Protein AF-A0A1X1Q5C9-F1 (afdb_monomer)

pLDDT: mean 75.37, std 7.66, range [54.28, 86.38]

Mean predicted aligned error: 10.37 Å

Solvent-accessible surface area (backbone atoms only — not comparable to full-atom values): 5080 Å² total; per-residue (Å²): 112,51,77,43,76,43,96,85,74,44,52,33,42,41,36,68,73,30,72,49,75,50,80,61,56,74,76,86,79,92,81,64,104,57,96,76,86,76,76,67,50,76,49,71,45,76,37,66,36,90,88,77,67,48,26,68,50,75,49,29,73,86,62,88,61,50,74,66,58,62,72,40,56,83,73,63,133

Radius of gyration: 18.43 Å; Cα contacts (8 Å, |Δi|>4): 101; chains: 1; bounding box: 39×19×53 Å

Foldseek 3Di:
DDWDQDPVRWIKDKDFPDKDKDDWDDDDDPDDPDDDDDDTDIDIDQDADPPPRDGMDMDTPVPPDDVVCVVCVVVDD

Structure (mmCIF, N/CA/C/O backbone):
data_AF-A0A1X1Q5C9-F1
#
_entry.id   AF-A0A1X1Q5C9-F1
#
loop_
_atom_site.group_PDB
_atom_site.id
_atom_site.type_symbol
_atom_site.label_atom_id
_atom_site.label_alt_id
_atom_site.label_comp_id
_atom_site.label_asym_id
_atom_site.label_entity_id
_atom_site.label_seq_id
_atom_site.pdbx_PDB_ins_code
_atom_site.Cartn_x
_atom_site.Cartn_y
_atom_site.Cartn_z
_atom_site.occupancy
_atom_site.B_iso_or_equiv
_atom_site.auth_seq_id
_atom_site.auth_comp_id
_atom_site.auth_asym_id
_atom_site.auth_atom_id
_atom_site.pdbx_PDB_model_num
ATOM 1 N N . MET A 1 1 ? -0.898 2.985 -0.851 1.00 76.88 1 MET A N 1
ATOM 2 C CA . MET A 1 1 ? 0.372 3.161 -1.586 1.00 76.88 1 MET A CA 1
ATOM 3 C C . MET A 1 1 ? 1.432 3.489 -0.559 1.00 76.88 1 MET A C 1
ATOM 5 O O . MET A 1 1 ? 1.113 4.245 0.347 1.00 76.88 1 MET A O 1
ATOM 9 N N . PHE A 1 2 ? 2.605 2.866 -0.620 1.00 79.88 2 PHE A N 1
ATOM 10 C CA . PHE A 1 2 ? 3.633 3.044 0.405 1.00 79.88 2 PHE A CA 1
ATOM 11 C C . PHE A 1 2 ? 5.041 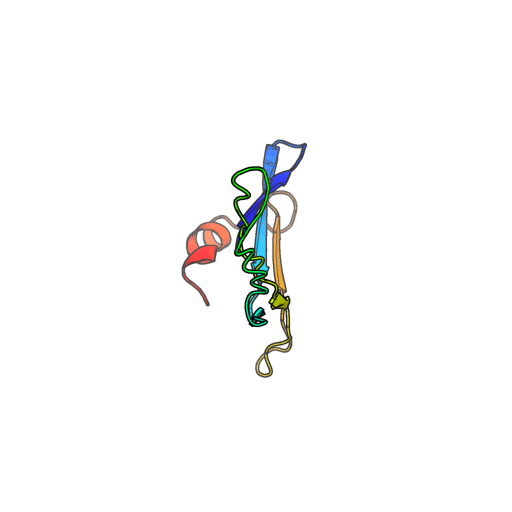2.822 -0.150 1.00 79.88 2 PHE A C 1
ATOM 13 O O . PHE A 1 2 ? 5.223 2.156 -1.173 1.00 79.88 2 PHE A O 1
ATOM 20 N N . GLU A 1 3 ? 6.020 3.363 0.566 1.00 82.50 3 GLU A N 1
ATOM 21 C CA . GLU A 1 3 ? 7.445 3.131 0.353 1.00 82.50 3 GLU A CA 1
ATOM 22 C C . GLU A 1 3 ? 7.969 2.177 1.425 1.00 82.50 3 GLU A C 1
ATOM 24 O O . GLU A 1 3 ? 7.594 2.265 2.594 1.00 82.50 3 GLU A O 1
ATOM 29 N N . CYS A 1 4 ? 8.843 1.258 1.032 1.00 79.69 4 CYS A N 1
ATOM 30 C CA . CYS A 1 4 ? 9.560 0.385 1.946 1.00 79.69 4 CYS A CA 1
ATOM 31 C C . CYS A 1 4 ? 11.059 0.557 1.728 1.00 79.69 4 CYS A C 1
ATOM 33 O O . CYS A 1 4 ? 11.560 0.355 0.619 1.00 79.69 4 CYS A O 1
ATOM 35 N N . THR A 1 5 ? 11.779 0.911 2.790 1.00 83.44 5 THR A N 1
ATOM 36 C CA . THR A 1 5 ? 13.240 0.939 2.770 1.00 83.44 5 THR A CA 1
ATOM 37 C C . THR A 1 5 ? 13.754 -0.485 2.906 1.00 83.44 5 THR A C 1
ATOM 39 O O . THR A 1 5 ? 13.502 -1.170 3.900 1.00 83.44 5 THR A O 1
ATOM 42 N N . LYS A 1 6 ? 14.476 -0.953 1.895 1.00 79.94 6 LYS A N 1
ATOM 43 C CA . LYS A 1 6 ? 15.144 -2.250 1.929 1.00 79.94 6 LYS A CA 1
ATOM 44 C C . LYS A 1 6 ? 16.367 -2.202 2.844 1.00 79.94 6 LYS A C 1
ATOM 46 O O . LYS A 1 6 ? 16.933 -1.149 3.125 1.00 79.94 6 LYS A O 1
ATOM 51 N N . ARG A 1 7 ? 16.866 -3.385 3.212 1.00 79.69 7 ARG A N 1
ATOM 52 C CA . ARG A 1 7 ? 18.111 -3.544 3.984 1.00 79.69 7 ARG A CA 1
ATOM 53 C C . ARG A 1 7 ? 19.342 -2.918 3.306 1.00 79.69 7 ARG A C 1
ATOM 55 O O . ARG A 1 7 ? 20.293 -2.581 3.997 1.00 79.69 7 ARG A O 1
ATOM 62 N N . ASN A 1 8 ? 19.323 -2.752 1.981 1.00 79.38 8 ASN A N 1
ATOM 63 C CA . ASN A 1 8 ? 20.388 -2.102 1.209 1.00 79.38 8 ASN A CA 1
ATOM 64 C C . ASN A 1 8 ? 20.262 -0.564 1.148 1.00 79.38 8 ASN A C 1
ATOM 66 O O . ASN A 1 8 ? 20.978 0.067 0.379 1.00 79.38 8 ASN A O 1
ATOM 70 N N . GLY A 1 9 ? 19.350 0.041 1.918 1.00 77.31 9 GLY A N 1
ATOM 71 C CA . GLY A 1 9 ? 19.127 1.490 1.948 1.00 77.31 9 GLY A CA 1
ATOM 72 C C . GLY A 1 9 ? 18.317 2.036 0.769 1.00 77.31 9 GLY A C 1
ATOM 73 O O . GLY A 1 9 ? 17.892 3.185 0.821 1.00 77.31 9 GLY A O 1
ATOM 74 N N . LYS A 1 10 ? 18.055 1.219 -0.260 1.00 79.88 10 LYS A N 1
ATOM 75 C CA . LYS A 1 10 ? 17.239 1.599 -1.418 1.00 79.88 10 LYS A CA 1
ATOM 76 C C . LYS A 1 10 ? 15.748 1.520 -1.112 1.00 79.88 10 LYS A C 1
ATOM 78 O O . LYS A 1 10 ? 15.309 0.708 -0.288 1.00 79.88 10 LYS A O 1
ATOM 83 N N . LYS A 1 11 ? 14.955 2.320 -1.817 1.00 81.75 11 LYS A N 1
ATOM 84 C CA . LYS A 1 11 ? 13.499 2.330 -1.680 1.00 81.75 11 LYS A CA 1
ATOM 85 C C . LYS A 1 11 ? 12.831 1.377 -2.663 1.00 81.75 11 LYS A C 1
ATOM 87 O O . LYS A 1 11 ? 13.219 1.234 -3.822 1.00 81.75 11 LYS A O 1
ATOM 92 N N . ARG A 1 12 ? 11.774 0.731 -2.180 1.00 82.44 12 ARG A N 1
ATOM 93 C CA . ARG A 1 12 ? 10.793 0.027 -2.999 1.00 82.44 12 ARG A CA 1
ATOM 94 C C . ARG A 1 12 ? 9.456 0.731 -2.880 1.00 82.44 12 ARG A C 1
ATOM 96 O O . ARG A 1 12 ? 8.946 0.937 -1.781 1.00 82.44 12 ARG A O 1
ATOM 103 N N . PHE A 1 13 ? 8.880 1.032 -4.026 1.00 81.06 13 PHE A N 1
ATOM 104 C CA . PHE A 1 13 ? 7.608 1.707 -4.149 1.00 81.06 13 PHE A CA 1
ATOM 105 C C . PHE A 1 13 ? 6.517 0.678 -4.442 1.00 81.06 13 PHE A C 1
ATOM 107 O O . PHE A 1 13 ? 6.595 -0.053 -5.429 1.00 81.06 13 PHE A O 1
ATOM 114 N N . CYS A 1 14 ? 5.496 0.613 -3.588 1.00 81.31 14 CYS A N 1
ATOM 115 C CA . CYS A 1 14 ? 4.423 -0.377 -3.661 1.00 81.31 14 CYS A CA 1
ATOM 116 C C . CYS A 1 14 ? 3.062 0.319 -3.786 1.00 81.31 14 CYS A C 1
ATOM 118 O O . CYS A 1 14 ? 2.678 1.149 -2.952 1.00 81.31 14 CYS A O 1
ATOM 120 N N . LYS A 1 15 ? 2.288 -0.037 -4.813 1.00 81.56 15 LYS A N 1
ATOM 121 C CA . LYS A 1 15 ? 0.986 0.577 -5.087 1.00 81.56 15 LYS A CA 1
ATOM 122 C C . LYS A 1 15 ? -0.089 -0.466 -5.351 1.00 81.56 15 LYS A C 1
ATOM 124 O O . LYS A 1 15 ? -0.025 -1.207 -6.325 1.00 81.56 15 LYS A O 1
ATOM 129 N N . PHE A 1 16 ? -1.118 -0.472 -4.507 1.00 82.19 16 PHE A N 1
ATOM 130 C CA . PHE A 1 16 ? -2.360 -1.196 -4.767 1.00 82.19 16 PHE A CA 1
ATOM 131 C C . PHE A 1 16 ? -3.287 -0.317 -5.601 1.00 82.19 16 PHE A C 1
ATOM 133 O O . PHE A 1 16 ? -3.578 0.815 -5.219 1.00 82.19 16 PHE A O 1
ATOM 140 N N . LEU A 1 17 ? -3.719 -0.840 -6.742 1.00 81.94 17 LEU A N 1
ATOM 141 C CA . LEU A 1 17 ? -4.480 -0.106 -7.751 1.00 81.94 17 LEU A CA 1
ATOM 142 C C . LEU A 1 17 ? -5.992 -0.144 -7.516 1.00 81.94 17 LEU A C 1
ATOM 144 O O . LEU A 1 17 ? -6.706 0.754 -7.965 1.00 81.94 17 LEU A O 1
ATOM 148 N N . LYS A 1 18 ? -6.479 -1.194 -6.852 1.00 82.44 18 LYS A N 1
ATOM 149 C CA . LYS A 1 18 ? -7.866 -1.338 -6.418 1.00 82.44 18 LYS A CA 1
ATOM 150 C C . LYS A 1 18 ? -7.899 -2.185 -5.153 1.00 82.44 18 LYS A C 1
ATOM 152 O O . LYS A 1 18 ? -7.330 -3.276 -5.101 1.00 82.44 18 LYS A O 1
ATOM 157 N N . VAL A 1 19 ? -8.561 -1.665 -4.130 1.00 83.44 19 VAL A N 1
ATOM 158 C CA . VAL A 1 19 ? -8.710 -2.319 -2.830 1.00 83.44 19 VAL A CA 1
ATOM 159 C C . VAL A 1 19 ? -10.182 -2.356 -2.457 1.00 83.44 19 VAL A C 1
ATOM 161 O O . VAL A 1 19 ? -10.920 -1.407 -2.712 1.00 83.44 19 VAL A O 1
ATOM 164 N N . GLN A 1 20 ? -10.605 -3.471 -1.883 1.00 84.31 20 GLN A N 1
ATOM 165 C CA . GLN A 1 20 ? -11.917 -3.633 -1.284 1.00 84.31 20 GLN A CA 1
ATOM 166 C C . GLN A 1 20 ? -11.732 -3.646 0.229 1.00 84.31 20 GLN A C 1
ATOM 168 O O . GLN A 1 20 ? -11.078 -4.543 0.765 1.00 84.31 20 GLN A O 1
ATOM 173 N N . PHE A 1 21 ? -12.262 -2.627 0.897 1.00 85.38 21 PHE A N 1
ATOM 174 C CA . PHE A 1 21 ? -12.245 -2.537 2.351 1.00 85.38 21 PHE A CA 1
ATOM 175 C C . PHE A 1 21 ? -13.352 -3.401 2.943 1.00 85.38 21 PHE A C 1
ATOM 177 O O . PHE A 1 21 ? -14.438 -3.515 2.372 1.00 85.38 21 PHE A O 1
ATOM 184 N N . GLN A 1 22 ? -13.051 -4.006 4.082 1.00 86.38 22 GLN A N 1
ATOM 185 C CA . GLN A 1 22 ? -14.036 -4.615 4.956 1.00 86.38 22 GLN A CA 1
ATOM 186 C C . GLN A 1 22 ? -14.409 -3.611 6.047 1.00 86.38 22 GLN A C 1
ATOM 188 O O . GLN A 1 22 ? -13.602 -2.746 6.398 1.00 86.38 22 GLN A O 1
ATOM 193 N N . GLU A 1 23 ? -15.628 -3.721 6.569 1.00 82.31 23 GLU A N 1
ATOM 194 C CA . GLU A 1 23 ? -16.051 -2.920 7.713 1.00 82.31 23 GLU A CA 1
ATOM 195 C C . GLU A 1 23 ? -15.087 -3.119 8.898 1.00 82.31 23 GLU A C 1
ATOM 197 O O . GLU A 1 23 ? -14.627 -4.246 9.125 1.00 82.31 23 GLU A O 1
ATOM 202 N N . PRO A 1 24 ? -14.741 -2.041 9.625 1.00 80.25 24 PRO A N 1
ATOM 203 C CA . PRO A 1 24 ? -13.883 -2.136 10.796 1.00 80.25 24 PRO A CA 1
ATOM 204 C C . PRO A 1 24 ? -14.502 -3.057 11.846 1.00 80.25 24 PRO A C 1
ATOM 206 O O . PRO A 1 24 ? -15.684 -2.944 12.167 1.00 80.25 24 PRO A O 1
ATOM 209 N N . GLU A 1 25 ? -13.696 -3.947 12.417 1.00 75.12 25 GLU A N 1
ATOM 210 C CA . GLU A 1 25 ? -14.144 -4.751 13.550 1.00 75.12 25 GL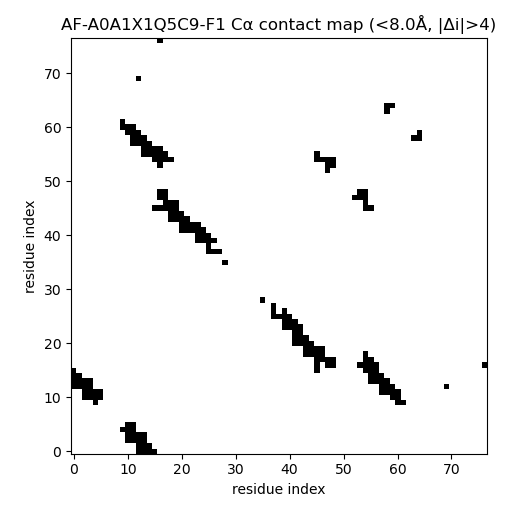U A CA 1
ATOM 211 C C . GLU A 1 25 ? -13.967 -3.935 14.835 1.00 75.12 25 GLU A C 1
ATOM 213 O O . GLU A 1 25 ? -12.845 -3.703 15.298 1.00 75.12 25 GLU A O 1
ATOM 218 N N . GLU A 1 26 ? -15.083 -3.491 15.411 1.00 73.06 26 GLU A N 1
ATOM 219 C CA . GLU A 1 26 ? -15.122 -2.833 16.713 1.00 73.06 26 GLU A CA 1
ATOM 220 C C . GLU A 1 26 ? -15.673 -3.790 17.768 1.00 73.06 26 GLU A C 1
ATOM 222 O O . GLU A 1 26 ? -16.796 -4.284 17.677 1.00 73.06 26 GLU A O 1
ATOM 227 N N . LYS A 1 27 ? -14.871 -4.043 18.804 1.00 72.38 27 LYS A N 1
ATOM 228 C CA . LYS A 1 27 ? -15.285 -4.800 19.991 1.00 72.38 27 LYS A CA 1
ATOM 229 C C . LYS A 1 27 ? -15.441 -3.834 21.163 1.00 72.38 27 LYS A C 1
ATOM 231 O O . LYS A 1 27 ? -14.497 -3.694 21.936 1.00 72.38 27 LYS A O 1
ATOM 236 N N . PRO A 1 28 ? -16.569 -3.121 21.310 1.00 67.19 28 PRO A N 1
ATOM 237 C CA . PRO A 1 28 ? -16.763 -2.231 22.449 1.00 67.19 28 PRO A CA 1
ATOM 238 C C . PRO A 1 28 ? -16.817 -3.045 23.752 1.00 67.19 28 PRO A C 1
ATOM 240 O O . PRO A 1 28 ? -17.633 -3.953 23.895 1.00 67.19 28 PRO A O 1
ATOM 243 N N . GLN A 1 29 ? -15.946 -2.727 24.715 1.00 71.69 29 GLN A N 1
ATOM 244 C CA . GLN A 1 29 ? -16.012 -3.262 26.079 1.00 71.69 29 GLN A CA 1
ATOM 245 C C . GLN A 1 29 ? -16.603 -2.203 27.008 1.00 71.69 29 GLN A C 1
ATOM 247 O O . GLN A 1 29 ? -16.093 -1.090 27.090 1.00 71.69 29 GLN A O 1
ATOM 252 N N . THR A 1 30 ? -17.679 -2.547 27.716 1.00 67.00 30 THR A N 1
ATOM 253 C CA . THR A 1 30 ? -18.417 -1.595 28.562 1.00 67.00 30 THR A CA 1
ATOM 254 C C . THR A 1 30 ? -18.046 -1.657 30.042 1.00 67.00 30 THR A C 1
ATOM 256 O O . THR A 1 30 ? -18.366 -0.716 30.763 1.00 67.00 30 THR A O 1
ATOM 259 N N . LYS A 1 31 ? -17.337 -2.701 30.504 1.00 63.25 31 LYS A N 1
ATOM 260 C CA . LYS A 1 31 ? -16.725 -2.784 31.844 1.00 63.25 31 LYS A CA 1
ATOM 261 C C . LYS A 1 31 ? -15.539 -3.753 31.843 1.00 63.25 31 LYS A C 1
ATOM 263 O O . LYS A 1 31 ? -15.723 -4.938 31.589 1.00 63.25 31 LYS A O 1
ATOM 268 N N . ALA A 1 32 ? -14.352 -3.257 32.172 1.00 63.75 32 ALA A N 1
ATOM 269 C CA . ALA A 1 32 ? -13.171 -4.056 32.492 1.00 63.75 32 ALA A CA 1
ATOM 270 C C . ALA A 1 32 ? -12.537 -3.488 33.775 1.00 63.75 32 ALA A C 1
ATOM 272 O O . ALA A 1 32 ? -12.683 -2.296 34.043 1.00 63.75 32 ALA A O 1
ATOM 273 N N . GLU A 1 33 ? -11.858 -4.321 34.575 1.00 71.19 33 GLU A N 1
ATOM 274 C CA . GLU A 1 33 ? -11.159 -3.889 35.807 1.00 71.19 33 GLU A CA 1
ATOM 275 C C . GLU A 1 33 ? -10.093 -2.808 35.548 1.00 71.19 33 GLU A C 1
ATOM 277 O O . GLU A 1 33 ? -9.709 -2.088 36.464 1.00 71.19 33 GLU A O 1
ATOM 282 N N . ASN A 1 34 ? -9.645 -2.667 34.297 1.00 71.44 34 ASN A N 1
ATOM 283 C CA . ASN A 1 34 ? -8.724 -1.638 33.828 1.00 71.44 34 ASN A CA 1
ATOM 284 C C . ASN A 1 34 ? -9.228 -0.999 32.527 1.00 71.44 34 ASN A C 1
ATOM 286 O O . ASN A 1 34 ? -9.952 -1.628 31.754 1.00 71.44 34 ASN A O 1
ATOM 290 N N . ILE A 1 35 ? -8.809 0.242 32.259 1.00 71.50 35 ILE A N 1
ATOM 291 C CA . ILE A 1 35 ? -9.106 0.935 30.998 1.00 71.50 35 ILE A CA 1
ATOM 292 C C . ILE A 1 35 ? -8.389 0.200 29.856 1.00 71.50 35 ILE A C 1
ATOM 294 O O . ILE A 1 35 ? -7.162 0.216 29.780 1.00 71.50 35 ILE A O 1
ATOM 298 N N . SER A 1 36 ? -9.156 -0.437 28.968 1.00 70.75 36 SER A N 1
ATOM 299 C CA . SER A 1 36 ? -8.650 -1.051 27.737 1.00 70.75 36 SER A CA 1
ATOM 300 C C . SER A 1 36 ? -8.946 -0.143 26.548 1.00 70.75 36 SER A C 1
ATOM 302 O O . SER A 1 36 ? -10.099 0.214 26.305 1.00 70.75 36 SER A O 1
ATOM 304 N N . TYR A 1 37 ? -7.911 0.216 25.791 1.00 73.75 37 TYR A N 1
ATOM 305 C CA . TYR A 1 37 ? -8.059 0.939 24.532 1.00 73.75 37 TYR A CA 1
ATOM 306 C C . TYR A 1 37 ? -8.200 -0.074 23.398 1.00 73.75 37 TYR A C 1
ATOM 308 O O . TYR A 1 37 ? -7.229 -0.726 23.017 1.00 73.75 37 TYR A O 1
ATOM 316 N N . ASN A 1 38 ? -9.410 -0.211 22.859 1.00 71.06 38 ASN A N 1
ATOM 317 C CA . ASN A 1 38 ? -9.639 -1.061 21.698 1.00 71.06 38 ASN A CA 1
ATOM 318 C C . ASN A 1 38 ? -9.411 -0.243 20.429 1.00 71.06 38 ASN A C 1
ATOM 320 O O . ASN A 1 38 ? -10.236 0.590 20.060 1.00 71.06 38 ASN A O 1
ATOM 324 N N . THR A 1 39 ? -8.276 -0.477 19.773 1.00 78.38 39 THR A N 1
ATOM 325 C CA . THR A 1 39 ? -7.988 0.118 18.468 1.00 78.38 39 THR A CA 1
ATOM 326 C C . THR A 1 39 ? -8.764 -0.654 17.399 1.00 78.38 39 THR A C 1
ATOM 328 O O . THR A 1 39 ? -8.514 -1.853 17.235 1.00 78.38 39 THR A O 1
ATOM 331 N N . PRO A 1 40 ? -9.700 -0.017 16.671 1.00 76.31 40 PRO A N 1
ATOM 332 C CA . PRO A 1 40 ? -10.421 -0.681 15.594 1.00 76.31 40 PRO A CA 1
ATOM 333 C C . PRO A 1 40 ? -9.437 -1.179 14.536 1.00 76.31 40 PRO A C 1
ATOM 335 O O . PRO A 1 40 ? -8.511 -0.469 14.138 1.00 76.31 40 PRO A O 1
ATOM 338 N N . THR A 1 41 ? -9.635 -2.414 14.081 1.00 81.12 41 THR A N 1
ATOM 339 C CA . THR A 1 41 ? -8.811 -2.994 13.017 1.00 81.12 41 THR A CA 1
ATOM 340 C C . THR A 1 41 ? -9.539 -2.851 11.688 1.00 81.12 41 THR A C 1
ATOM 342 O O . THR A 1 41 ? -10.640 -3.373 11.517 1.00 81.12 41 THR A O 1
ATOM 345 N N . LEU A 1 42 ? -8.913 -2.157 10.735 1.00 83.06 42 LEU A N 1
ATOM 346 C CA . LEU A 1 42 ? -9.401 -2.045 9.363 1.00 83.06 42 LEU A CA 1
ATOM 347 C C . LEU A 1 42 ? -8.680 -3.067 8.481 1.00 83.06 42 LEU A C 1
ATOM 349 O O . LEU A 1 42 ? -7.455 -3.038 8.364 1.00 83.06 42 LEU A O 1
ATOM 353 N N . SER A 1 43 ? -9.448 -3.940 7.832 1.00 84.31 43 SER A N 1
ATOM 354 C CA . SER A 1 43 ? -8.927 -4.947 6.902 1.00 84.31 43 SER A CA 1
ATOM 355 C C . SER A 1 43 ? -9.311 -4.605 5.463 1.00 84.31 43 SER A C 1
ATOM 357 O O . SER A 1 43 ? -10.398 -4.091 5.201 1.00 84.31 43 SER A O 1
ATOM 359 N N . ALA A 1 44 ? -8.430 -4.894 4.505 1.00 83.12 44 ALA A N 1
ATOM 360 C CA . ALA A 1 44 ? -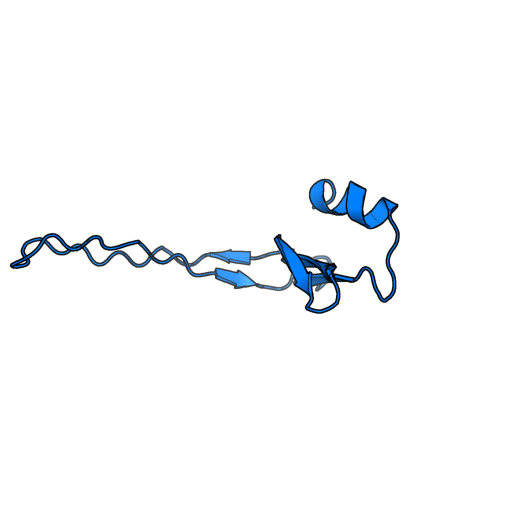8.699 -4.684 3.084 1.00 83.12 44 ALA A CA 1
ATOM 361 C C . ALA A 1 44 ? -8.044 -5.766 2.221 1.00 83.12 44 ALA A C 1
ATOM 363 O O . ALA A 1 44 ? -6.965 -6.266 2.542 1.00 83.12 44 ALA A O 1
ATOM 364 N N . LYS A 1 45 ? -8.674 -6.089 1.087 1.00 84.62 45 LYS A N 1
ATOM 365 C CA . LYS A 1 45 ? -8.151 -7.023 0.083 1.00 84.62 45 LYS A CA 1
ATOM 366 C C . LYS A 1 45 ? -7.855 -6.291 -1.222 1.00 84.62 45 LYS A C 1
ATOM 368 O O . LYS A 1 45 ? -8.712 -5.588 -1.754 1.00 84.62 45 LYS A O 1
ATOM 373 N N . ALA A 1 46 ? -6.654 -6.481 -1.765 1.00 80.94 46 ALA A N 1
ATOM 374 C CA . ALA A 1 46 ? -6.333 -6.020 -3.112 1.00 80.94 46 ALA A CA 1
ATOM 375 C C . ALA A 1 46 ? -7.074 -6.882 -4.147 1.00 80.94 46 ALA A C 1
ATOM 377 O O . ALA A 1 46 ? -7.007 -8.112 -4.102 1.00 80.94 46 ALA A O 1
ATOM 378 N N . ILE A 1 47 ? -7.782 -6.237 -5.071 1.00 84.38 47 ILE A N 1
ATOM 379 C CA . ILE A 1 47 ? -8.565 -6.896 -6.123 1.00 84.38 47 ILE A CA 1
ATOM 380 C C . ILE A 1 47 ? -8.137 -6.383 -7.496 1.00 84.38 47 ILE A C 1
ATOM 382 O O . ILE A 1 47 ? -7.600 -5.285 -7.624 1.00 84.38 47 ILE A O 1
ATOM 386 N N . TYR A 1 48 ? -8.363 -7.177 -8.537 1.00 83.50 48 TYR A N 1
ATOM 387 C CA . TYR A 1 48 ? -8.043 -6.771 -9.902 1.00 83.50 48 TYR A CA 1
ATOM 388 C C . TYR A 1 48 ? -8.989 -5.667 -10.385 1.00 83.50 48 TYR A C 1
ATOM 390 O O . TYR A 1 48 ? -10.202 -5.698 -10.137 1.00 83.50 48 TYR A O 1
ATOM 398 N N . ARG A 1 49 ? -8.442 -4.676 -11.094 1.00 77.62 49 ARG A N 1
ATOM 399 C CA . ARG A 1 49 ? -9.263 -3.793 -11.923 1.00 77.62 49 ARG A CA 1
ATOM 400 C C . ARG A 1 49 ? -9.786 -4.573 -13.119 1.00 77.62 49 ARG A C 1
ATOM 402 O O . ARG A 1 49 ? -9.070 -5.354 -13.731 1.00 77.62 49 ARG A O 1
ATOM 409 N N . THR A 1 50 ? -11.032 -4.307 -13.479 1.00 77.56 50 THR A N 1
ATOM 410 C CA . THR A 1 50 ? -11.678 -4.893 -14.658 1.00 77.56 50 THR A CA 1
ATOM 411 C C . THR A 1 50 ? -11.170 -4.296 -15.972 1.00 77.56 50 THR A C 1
ATOM 413 O O . THR A 1 50 ? -11.370 -4.908 -17.010 1.00 77.56 50 THR A O 1
AT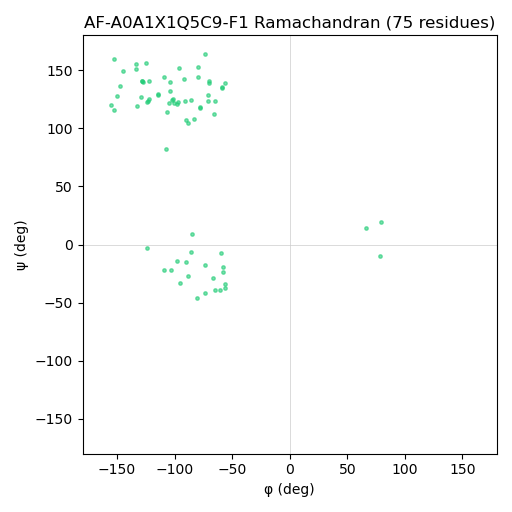OM 416 N N . ALA A 1 51 ? -10.522 -3.126 -15.936 1.00 78.19 51 ALA A N 1
ATOM 417 C CA . ALA A 1 51 ? -10.035 -2.428 -17.127 1.00 78.19 51 ALA A CA 1
ATOM 418 C C . ALA A 1 51 ? -8.699 -2.978 -17.657 1.00 78.19 51 ALA A C 1
ATOM 420 O O . ALA A 1 51 ? -8.560 -3.185 -18.855 1.00 78.19 51 ALA A O 1
ATOM 421 N N . ASP A 1 52 ? -7.723 -3.206 -16.776 1.00 78.38 52 ASP A N 1
ATOM 422 C CA . ASP A 1 52 ? -6.351 -3.592 -17.140 1.00 78.38 52 ASP A CA 1
ATOM 423 C C . ASP A 1 52 ? -5.899 -4.908 -16.484 1.00 78.38 52 ASP A C 1
ATOM 425 O O . ASP A 1 52 ? -4.795 -5.381 -16.741 1.00 78.38 52 ASP A O 1
ATOM 429 N N . GLY A 1 53 ? -6.733 -5.523 -15.638 1.00 76.44 53 GLY A N 1
ATOM 430 C CA . GLY A 1 53 ? -6.391 -6.766 -14.948 1.00 76.44 53 GLY A CA 1
ATOM 431 C C . GLY A 1 53 ? -5.255 -6.613 -13.935 1.00 76.44 53 GLY A C 1
ATOM 432 O O . GLY A 1 53 ? -4.711 -7.619 -13.487 1.00 76.44 53 GLY A O 1
ATOM 433 N N . VAL A 1 54 ? -4.886 -5.386 -13.546 1.00 78.06 54 VAL A N 1
ATOM 434 C CA . VAL A 1 54 ? -3.791 -5.138 -12.602 1.00 78.06 54 VAL A CA 1
ATOM 435 C C . VAL A 1 54 ? -4.359 -4.763 -11.233 1.00 78.06 54 VAL A C 1
ATOM 437 O O . VAL A 1 54 ? -5.255 -3.928 -11.101 1.00 78.06 54 VAL A O 1
ATOM 440 N N . SER A 1 55 ? -3.845 -5.397 -10.180 1.00 76.50 55 SER A N 1
ATOM 441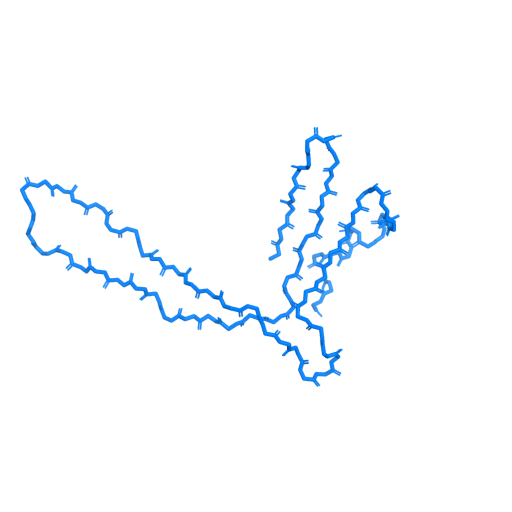 C CA . SER A 1 55 ? -4.194 -5.103 -8.780 1.00 76.50 55 SER A CA 1
ATOM 442 C C . SER A 1 55 ? -3.056 -4.413 -8.022 1.00 76.50 55 SER A C 1
ATOM 444 O O . SER A 1 55 ? -3.296 -3.720 -7.030 1.00 76.50 55 SER A O 1
ATOM 446 N N . TYR A 1 56 ? -1.821 -4.571 -8.501 1.00 80.38 56 TYR A N 1
ATOM 447 C CA . TYR A 1 56 ? -0.610 -4.166 -7.805 1.00 80.38 56 TYR A CA 1
ATOM 448 C C . TYR A 1 5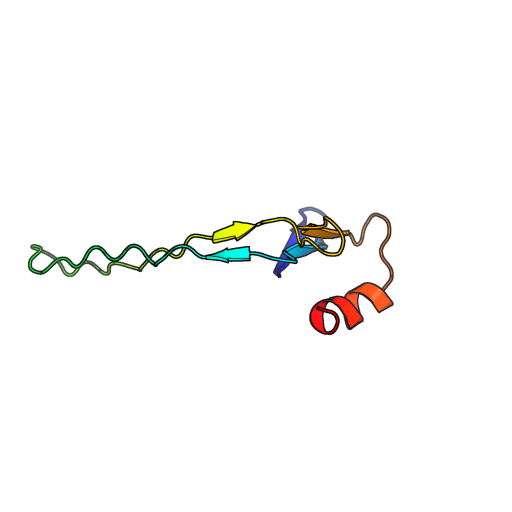6 ? 0.482 -3.727 -8.785 1.00 80.38 56 TYR A C 1
ATOM 450 O O . TYR A 1 56 ? 0.719 -4.387 -9.795 1.00 80.38 56 TYR A O 1
ATOM 458 N N . ARG A 1 57 ? 1.162 -2.625 -8.465 1.00 79.00 57 ARG A N 1
ATOM 459 C CA . ARG A 1 57 ? 2.389 -2.175 -9.129 1.00 79.00 57 ARG A CA 1
ATOM 460 C C . ARG A 1 57 ? 3.504 -2.052 -8.104 1.00 79.00 57 ARG A C 1
ATOM 462 O O . ARG A 1 57 ? 3.285 -1.573 -6.990 1.00 79.00 57 ARG A O 1
ATOM 469 N N . GLN A 1 58 ? 4.698 -2.448 -8.519 1.00 79.12 58 GLN A N 1
ATOM 470 C CA . GLN A 1 58 ? 5.923 -2.234 -7.766 1.00 79.12 58 GLN A CA 1
ATOM 471 C C . GLN A 1 58 ? 6.971 -1.584 -8.660 1.00 79.12 58 GLN A C 1
ATOM 473 O O . GLN A 1 58 ? 7.090 -1.954 -9.826 1.00 79.12 58 GLN A O 1
ATOM 478 N N . ALA A 1 59 ? 7.724 -0.648 -8.100 1.00 76.62 59 ALA A N 1
ATOM 479 C CA . ALA A 1 59 ? 8.921 -0.093 -8.713 1.00 76.62 59 ALA A CA 1
ATOM 480 C C . ALA A 1 59 ? 10.071 -0.184 -7.707 1.00 76.62 59 ALA A C 1
ATOM 482 O O . ALA A 1 59 ? 9.879 -0.016 -6.498 1.00 76.62 59 ALA A O 1
ATOM 483 N N . ASP A 1 60 ? 11.256 -0.515 -8.202 1.00 73.44 60 ASP A N 1
ATOM 484 C CA . ASP A 1 60 ? 12.420 -0.797 -7.378 1.00 73.44 60 ASP A CA 1
ATOM 485 C C . ASP A 1 60 ? 13.608 0.026 -7.868 1.00 73.44 60 ASP A C 1
ATOM 487 O O . ASP A 1 60 ? 13.962 -0.058 -9.041 1.00 73.44 60 ASP A O 1
ATOM 491 N N . GLU A 1 61 ? 14.251 0.771 -6.966 1.00 67.31 61 GLU A N 1
ATOM 492 C CA . GLU A 1 61 ? 15.478 1.541 -7.237 1.00 67.31 61 GLU A CA 1
ATOM 493 C C . GLU A 1 61 ? 16.674 0.682 -7.706 1.00 67.31 61 GLU A C 1
ATOM 495 O O . GLU A 1 61 ? 17.743 1.189 -8.048 1.00 67.31 61 GLU A O 1
ATOM 500 N N . GLU A 1 62 ? 16.544 -0.642 -7.686 1.00 64.94 62 GLU A N 1
ATOM 501 C CA . GLU A 1 62 ? 17.584 -1.584 -8.091 1.00 64.94 62 GLU A CA 1
ATOM 502 C C . GLU A 1 62 ? 17.362 -2.202 -9.478 1.00 64.94 62 GLU A C 1
ATOM 504 O O . GLU A 1 62 ? 18.328 -2.634 -10.102 1.00 64.94 62 GLU A O 1
ATOM 509 N N . ALA A 1 63 ? 16.127 -2.220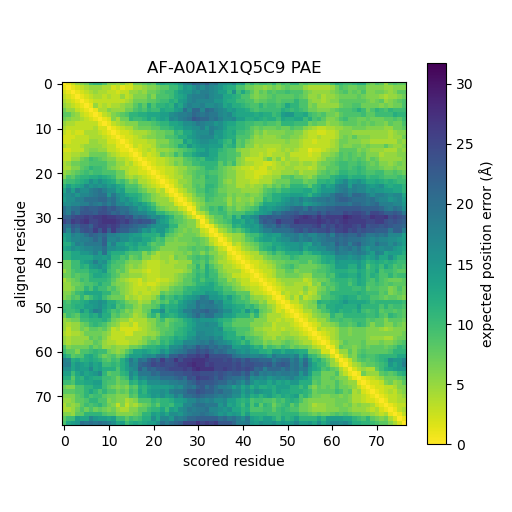 -9.986 1.00 54.28 63 ALA A N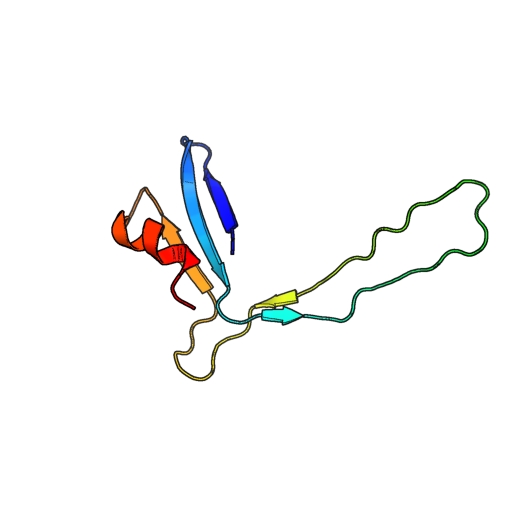 1
ATOM 510 C CA . ALA A 1 63 ? 15.808 -2.799 -11.289 1.00 54.28 63 ALA A CA 1
ATOM 511 C C . ALA A 1 63 ? 14.577 -2.115 -11.905 1.00 54.28 63 ALA A C 1
ATOM 513 O O . ALA A 1 63 ? 13.471 -2.229 -11.379 1.00 54.28 63 ALA A O 1
ATOM 514 N N . GLY A 1 64 ? 14.771 -1.433 -13.040 1.00 54.62 64 GLY A N 1
ATOM 515 C CA . GLY A 1 64 ? 13.695 -0.734 -13.759 1.00 54.62 64 GLY A CA 1
ATOM 516 C C . GLY A 1 64 ? 13.303 0.624 -13.166 1.00 54.62 64 GLY A C 1
ATOM 517 O O . GLY A 1 64 ? 12.208 1.109 -13.433 1.00 54.62 64 GLY A O 1
ATOM 518 N N . TYR A 1 65 ? 14.178 1.223 -12.354 1.00 57.72 65 TYR A N 1
ATOM 519 C 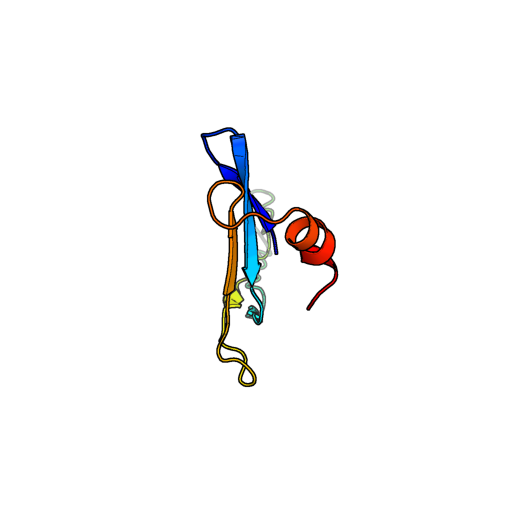CA . TYR A 1 65 ? 13.983 2.549 -11.775 1.00 57.72 65 TYR A CA 1
ATOM 520 C C . TYR A 1 65 ? 14.109 3.649 -12.830 1.00 57.72 65 TYR A C 1
ATOM 522 O O . TYR A 1 65 ? 15.148 3.776 -13.477 1.00 57.72 65 TYR A O 1
ATOM 530 N N . VAL A 1 66 ? 13.068 4.466 -12.958 1.00 64.38 66 VAL A N 1
ATOM 531 C CA . VAL A 1 66 ? 13.083 5.710 -13.728 1.00 64.38 66 VAL A CA 1
ATOM 532 C C . VAL A 1 66 ? 12.651 6.811 -12.765 1.00 64.38 66 VAL A C 1
ATOM 534 O O . VAL A 1 66 ? 11.574 6.711 -12.178 1.00 64.38 66 VAL A O 1
ATOM 537 N N . GLU A 1 67 ? 13.476 7.842 -12.568 1.00 65.94 67 GLU A N 1
ATOM 538 C CA . GLU A 1 67 ? 13.185 8.934 -11.617 1.00 65.94 67 GLU A CA 1
ATOM 539 C C . GLU A 1 67 ? 11.837 9.615 -11.899 1.00 65.94 67 GLU A C 1
ATOM 541 O O . GLU A 1 67 ? 11.104 9.969 -10.977 1.00 65.94 67 GLU A O 1
ATOM 546 N N . GLU A 1 68 ? 11.458 9.715 -13.173 1.00 66.06 68 GLU A N 1
ATOM 547 C CA . GLU A 1 68 ? 10.160 10.238 -13.605 1.00 66.06 68 GLU A CA 1
ATOM 548 C C . GLU A 1 68 ? 8.990 9.408 -13.049 1.00 66.06 68 GLU A C 1
ATOM 550 O O . GLU A 1 68 ? 8.015 9.959 -12.542 1.00 66.06 68 GLU A O 1
ATOM 555 N N . THR A 1 69 ? 9.131 8.078 -13.001 1.00 66.12 69 THR A N 1
ATOM 556 C CA . THR A 1 69 ? 8.119 7.179 -12.426 1.00 66.12 69 THR A CA 1
ATOM 557 C C . THR A 1 69 ? 7.960 7.368 -10.917 1.00 66.12 69 THR A C 1
ATOM 559 O O . THR A 1 69 ? 6.865 7.149 -10.409 1.00 66.12 69 THR A O 1
ATOM 562 N N . ALA A 1 70 ? 9.008 7.783 -10.195 1.00 66.00 70 ALA A N 1
ATOM 563 C CA . ALA A 1 70 ? 8.928 8.082 -8.763 1.00 66.00 70 ALA A CA 1
ATOM 564 C C . ALA A 1 70 ? 8.194 9.409 -8.499 1.00 66.00 70 ALA A C 1
ATOM 566 O O . ALA A 1 70 ? 7.337 9.473 -7.615 1.00 66.00 70 ALA A O 1
ATOM 567 N N . ASN A 1 71 ? 8.469 10.437 -9.309 1.00 72.62 71 ASN A N 1
ATOM 568 C CA . ASN A 1 71 ? 7.782 11.730 -9.231 1.00 72.62 71 ASN A CA 1
ATOM 569 C C . ASN A 1 71 ? 6.292 11.607 -9.579 1.00 72.62 71 ASN A C 1
ATOM 571 O O . ASN A 1 71 ? 5.442 12.202 -8.915 1.00 72.62 71 ASN A O 1
ATOM 575 N N . GLU A 1 72 ? 5.961 10.778 -10.570 1.00 74.31 72 GLU A N 1
ATOM 576 C CA . GLU A 1 72 ? 4.578 10.524 -10.979 1.00 74.31 72 GLU A CA 1
ATOM 577 C C . GLU A 1 72 ? 3.879 9.427 -10.166 1.00 74.31 72 GLU A C 1
ATOM 579 O O . GLU A 1 72 ? 2.673 9.192 -10.303 1.00 74.31 72 GLU A O 1
ATOM 584 N N . TRP A 1 73 ? 4.613 8.741 -9.284 1.00 72.56 73 TRP A N 1
ATOM 585 C CA . TRP A 1 73 ? 4.094 7.593 -8.544 1.00 72.56 73 TRP A CA 1
ATOM 586 C C . TRP A 1 73 ? 2.824 7.971 -7.764 1.00 72.56 73 TRP A C 1
ATOM 588 O O . TRP A 1 73 ? 1.865 7.190 -7.693 1.00 72.56 73 TRP A O 1
ATOM 598 N N . TYR A 1 74 ? 2.806 9.191 -7.214 1.00 72.12 74 TYR A N 1
ATOM 599 C CA . TYR A 1 74 ? 1.724 9.748 -6.397 1.00 72.12 74 TYR A CA 1
ATOM 600 C C . TYR A 1 74 ? 0.657 10.508 -7.191 1.00 72.12 74 TYR A C 1
ATOM 602 O O . TYR A 1 74 ? -0.420 10.750 -6.650 1.00 72.12 74 TYR A O 1
ATOM 610 N N . THR A 1 75 ? 0.917 10.867 -8.448 1.00 75.38 75 THR A N 1
ATOM 611 C CA . THR A 1 75 ? 0.001 11.682 -9.262 1.00 75.38 75 THR A CA 1
ATOM 612 C C . THR A 1 75 ? -0.906 10.830 -10.145 1.00 75.38 75 THR A C 1
ATOM 614 O O . THR A 1 75 ? -2.069 11.171 -10.349 1.00 75.38 75 THR A O 1
ATOM 617 N N . THR A 1 76 ? -0.417 9.690 -10.629 1.00 63.72 76 THR A N 1
ATOM 618 C CA . THR A 1 76 ? -1.147 8.842 -11.583 1.00 63.72 76 THR A CA 1
ATOM 619 C C . THR A 1 76 ? -1.993 7.800 -10.851 1.00 63.72 76 THR A C 1
ATOM 621 O O . THR A 1 76 ? -1.431 7.024 -10.088 1.00 63.72 76 THR A O 1
ATOM 624 N N . VAL A 1 77 ? -3.315 7.721 -11.052 1.00 56.06 77 VAL A N 1
ATOM 625 C CA . VAL A 1 77 ? -4.202 6.749 -10.354 1.00 56.06 77 VAL A CA 1
ATOM 626 C C . VAL A 1 77 ? -4.321 5.419 -11.091 1.00 56.06 77 VAL A C 1
ATOM 628 O O . VAL A 1 77 ? -4.658 5.391 -12.290 1.00 56.06 77 VAL A O 1
#

Secondary structure (DSSP, 8-state):
-EEEE-TTS-EEEEEES-EEEPPPB----S--SS----PPBP-EEE---TTT---EEEEETTBS--HHHHHSTTT--

Sequence (77 aa):
MFECTKRNGKKRFCKFLKVQFQEPEEKPQTKAENISYNTPTLSAKAIYRTADGVSYRQADEEAGYVEETANEWYTTV